Protein AF-A0AA97GIU7-F1 (afdb_monomer_lite)

Secondary structure (DSSP, 8-state):
-------------------PPPPPPHHHHHHHHHHHHHHHHHHHHHTTTSS-HHHHHHHHHHHHHHHHHHHTT-SSTT-HHHHHHHHHHHHHHHTT-SHHHHHHHHTT--HHHHHHHHHHHHHHHHHHHHHHHHHTT--

Radius of gyration: 23.91 Å; chains: 1; bounding box: 81×46×62 Å

Structure (mmCIF, N/CA/C/O backbone):
data_AF-A0AA97GIU7-F1
#
_entry.id   AF-A0AA97GIU7-F1
#
loop_
_atom_site.group_PDB
_atom_site.id
_atom_site.type_symbol
_atom_site.label_atom_id
_atom_site.label_alt_id
_atom_site.label_comp_id
_atom_site.label_asym_id
_atom_site.label_entity_id
_atom_site.label_seq_id
_atom_site.pdbx_PDB_ins_code
_atom_site.Cartn_x
_atom_site.Cartn_y
_atom_site.Cartn_z
_atom_site.occupancy
_atom_site.B_iso_or_equiv
_atom_site.auth_seq_id
_atom_site.auth_comp_id
_atom_site.auth_asym_id
_atom_site.auth_atom_id
_atom_site.pdbx_PDB_model_num
ATOM 1 N N . MET A 1 1 ? 57.948 -32.358 -45.418 1.00 40.97 1 MET A N 1
ATOM 2 C CA . MET A 1 1 ? 58.017 -31.468 -44.237 1.00 40.97 1 MET A CA 1
ATOM 3 C C . MET A 1 1 ? 56.728 -30.664 -44.191 1.00 40.97 1 MET A C 1
ATOM 5 O O . MET A 1 1 ? 56.307 -30.171 -45.226 1.00 40.97 1 MET A O 1
ATOM 9 N N . LYS A 1 2 ? 56.047 -30.687 -43.041 1.00 38.88 2 LYS A N 1
ATOM 10 C CA . LYS A 1 2 ? 54.696 -30.154 -42.805 1.00 38.88 2 LYS A CA 1
ATOM 11 C C . LYS A 1 2 ? 54.783 -28.647 -42.523 1.00 38.88 2 LYS A C 1
ATOM 13 O O . LYS A 1 2 ? 55.533 -28.279 -41.627 1.00 38.88 2 LYS A O 1
ATOM 18 N N . SER A 1 3 ? 53.998 -27.820 -43.213 1.00 39.72 3 SER A N 1
ATOM 19 C CA . SER A 1 3 ? 53.719 -26.442 -42.784 1.00 39.72 3 SER A CA 1
ATOM 20 C C . SER A 1 3 ? 52.265 -26.355 -42.344 1.00 39.72 3 SER A C 1
ATOM 22 O O . SER A 1 3 ? 51.350 -26.423 -43.161 1.00 39.72 3 SER A O 1
ATOM 24 N N . SER A 1 4 ? 52.075 -26.267 -41.032 1.00 44.09 4 SER A N 1
ATOM 25 C CA . SER A 1 4 ? 50.784 -26.075 -40.381 1.00 44.09 4 SER A CA 1
ATOM 26 C C . SER A 1 4 ? 50.347 -24.617 -40.527 1.00 44.09 4 SER A C 1
ATOM 28 O O . SER A 1 4 ? 51.062 -23.711 -40.107 1.00 44.09 4 SER A O 1
ATOM 30 N N . ILE A 1 5 ? 49.168 -24.394 -41.106 1.00 49.84 5 ILE A N 1
ATOM 31 C CA . ILE A 1 5 ? 48.494 -23.093 -41.131 1.00 49.84 5 ILE A CA 1
ATOM 32 C C . ILE A 1 5 ? 47.765 -22.938 -39.791 1.00 49.84 5 ILE A C 1
ATOM 34 O O . ILE A 1 5 ? 46.848 -23.700 -39.487 1.00 49.84 5 ILE A O 1
ATOM 38 N N . ALA A 1 6 ? 48.203 -21.983 -38.972 1.00 45.88 6 ALA A N 1
ATOM 39 C CA . ALA A 1 6 ? 47.540 -21.622 -37.725 1.00 45.88 6 ALA A CA 1
ATOM 40 C C . ALA A 1 6 ? 46.266 -20.816 -38.026 1.00 45.88 6 ALA A C 1
ATOM 42 O O . ALA A 1 6 ? 46.330 -19.704 -38.546 1.00 45.88 6 ALA A O 1
ATOM 43 N N . ILE A 1 7 ? 45.107 -21.386 -37.695 1.00 48.06 7 ILE A N 1
ATOM 44 C CA . ILE A 1 7 ? 43.816 -20.694 -37.707 1.00 48.06 7 ILE A CA 1
ATOM 45 C C . ILE A 1 7 ? 43.687 -19.954 -36.372 1.00 48.06 7 ILE A C 1
ATOM 47 O O . ILE A 1 7 ? 43.531 -20.581 -35.326 1.00 48.06 7 ILE A O 1
ATOM 51 N N . PHE A 1 8 ? 43.748 -18.623 -36.400 1.00 47.19 8 PHE A N 1
ATOM 52 C CA . PHE A 1 8 ? 43.342 -17.793 -35.268 1.00 47.19 8 PHE A CA 1
ATOM 53 C C . PHE A 1 8 ? 41.812 -17.720 -35.240 1.00 47.19 8 PHE A C 1
ATOM 55 O O . PHE A 1 8 ? 41.201 -16.946 -35.973 1.00 47.19 8 PHE A O 1
ATOM 62 N N . ILE A 1 9 ? 41.187 -18.550 -34.405 1.00 55.78 9 ILE A N 1
ATOM 63 C CA . ILE A 1 9 ? 39.771 -18.402 -34.060 1.00 55.78 9 ILE A CA 1
ATOM 64 C C . ILE A 1 9 ? 39.678 -17.237 -33.073 1.00 55.78 9 ILE A C 1
ATOM 66 O O . ILE A 1 9 ? 40.002 -17.378 -31.894 1.00 55.78 9 ILE A O 1
ATOM 70 N N . ALA A 1 10 ? 39.260 -16.070 -33.561 1.00 53.00 10 ALA A N 1
ATOM 71 C CA . ALA A 1 10 ? 38.848 -14.968 -32.706 1.00 53.00 10 ALA A CA 1
ATOM 72 C C . ALA A 1 10 ? 37.525 -15.356 -32.027 1.00 53.00 10 ALA A C 1
ATOM 74 O O . ALA A 1 10 ? 36.455 -15.292 -32.631 1.00 53.00 10 ALA A O 1
ATOM 75 N N . VAL A 1 11 ? 37.605 -15.807 -30.775 1.00 51.06 11 VAL A N 1
ATOM 76 C CA . VAL A 1 11 ? 36.436 -15.990 -29.913 1.00 51.06 11 VAL A CA 1
ATOM 77 C C . VAL A 1 11 ? 35.918 -14.596 -29.566 1.00 51.06 11 VAL A C 1
ATOM 79 O O . VAL A 1 11 ? 36.446 -13.925 -28.684 1.00 51.06 11 VAL A O 1
ATOM 82 N N . LEU A 1 12 ? 34.896 -14.142 -30.293 1.00 51.94 12 LEU A N 1
ATOM 83 C CA . LEU A 1 12 ? 34.042 -13.033 -29.877 1.00 51.94 12 LEU A CA 1
ATOM 84 C C . LEU A 1 12 ? 33.267 -13.496 -28.641 1.00 51.94 12 LEU A C 1
ATOM 86 O O . LEU A 1 12 ? 32.154 -14.009 -28.735 1.00 51.94 12 LEU A O 1
ATOM 90 N N . SER A 1 13 ? 33.879 -13.346 -27.470 1.00 45.88 13 SER A N 1
ATOM 91 C CA . SER A 1 13 ? 33.187 -13.369 -26.189 1.00 45.88 13 SER A CA 1
ATOM 92 C C . SER A 1 13 ? 32.265 -12.151 -26.132 1.00 45.88 13 SER A C 1
ATOM 94 O O . SER A 1 13 ? 32.615 -11.107 -25.583 1.00 45.88 13 SER A O 1
ATOM 96 N N . LEU A 1 14 ? 31.096 -12.285 -26.762 1.00 49.53 14 LEU A N 1
ATOM 97 C CA . LEU A 1 14 ? 29.910 -11.481 -26.502 1.00 49.53 14 LEU A CA 1
ATOM 98 C C . LEU A 1 14 ? 29.541 -11.718 -25.037 1.00 49.53 14 LEU A C 1
ATOM 100 O O . LEU A 1 14 ? 28.777 -12.623 -24.713 1.00 49.53 14 LEU A O 1
ATOM 104 N N . GLY A 1 15 ? 30.148 -10.943 -24.140 1.00 47.50 15 GLY A N 1
ATOM 105 C CA . GLY A 1 15 ? 29.594 -10.756 -22.812 1.00 47.50 15 GLY A CA 1
ATOM 106 C C . GLY A 1 15 ? 28.185 -10.224 -23.012 1.00 47.50 15 GLY A C 1
ATOM 107 O O . GLY A 1 15 ? 28.008 -9.146 -23.577 1.00 47.50 15 GLY A O 1
ATOM 108 N N . SER A 1 16 ? 27.190 -11.022 -22.642 1.00 53.50 16 SER A N 1
ATOM 109 C CA . SER A 1 16 ? 25.800 -10.603 -22.591 1.00 53.50 16 SER A CA 1
ATOM 110 C C . SER A 1 16 ? 25.739 -9.376 -21.685 1.00 53.50 16 SER A C 1
ATOM 112 O O . SER A 1 16 ? 25.800 -9.517 -20.466 1.00 53.50 16 SER A O 1
ATOM 114 N N . ILE A 1 17 ? 25.681 -8.170 -22.255 1.00 57.06 17 ILE A N 1
ATOM 115 C CA . ILE A 1 17 ? 25.233 -7.007 -21.491 1.00 57.06 17 ILE A CA 1
ATOM 116 C C . ILE A 1 17 ? 23.811 -7.385 -21.080 1.00 57.06 17 ILE A C 1
ATOM 118 O O . ILE A 1 17 ? 23.007 -7.665 -21.980 1.00 57.06 17 ILE A O 1
ATOM 122 N N . PRO A 1 18 ? 23.506 -7.521 -19.778 1.00 54.06 18 PRO A N 1
ATOM 123 C CA . PRO A 1 18 ? 22.154 -7.846 -19.376 1.00 54.06 18 PRO A CA 1
ATOM 124 C C . PRO A 1 18 ? 21.253 -6.754 -19.953 1.00 54.06 18 PRO A C 1
ATOM 126 O O . PRO A 1 18 ? 21.515 -5.557 -19.827 1.00 54.06 18 PRO A O 1
ATOM 129 N N . ALA A 1 19 ? 20.279 -7.182 -20.752 1.00 55.56 19 ALA A N 1
ATOM 130 C CA . ALA A 1 19 ? 19.360 -6.268 -21.395 1.00 55.56 19 ALA A CA 1
ATOM 131 C C . ALA A 1 19 ? 18.482 -5.691 -20.290 1.00 55.56 19 ALA A C 1
ATOM 133 O O . ALA A 1 19 ? 17.513 -6.326 -19.875 1.00 55.56 19 ALA A O 1
ATOM 134 N N . GLN A 1 20 ? 18.857 -4.513 -19.795 1.00 64.94 20 GLN A N 1
ATOM 135 C CA . GLN A 1 20 ? 18.034 -3.755 -18.874 1.00 64.94 20 GLN A CA 1
ATOM 136 C C . GLN A 1 20 ? 16.657 -3.596 -19.521 1.00 64.94 20 GLN A C 1
ATOM 138 O O . GLN A 1 20 ? 16.53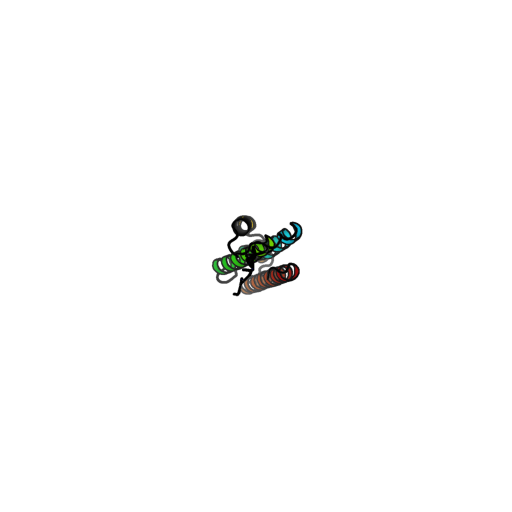6 -3.040 -20.618 1.00 64.94 20 GLN A O 1
ATOM 143 N N . SER A 1 21 ? 15.629 -4.174 -18.899 1.00 75.62 21 SER A N 1
ATOM 144 C CA . SER A 1 21 ? 14.276 -4.124 -19.444 1.00 75.62 21 SER A CA 1
ATOM 145 C C . SER A 1 21 ? 13.864 -2.665 -19.605 1.00 75.62 21 SER A C 1
ATOM 147 O O . SER A 1 21 ? 14.095 -1.855 -18.710 1.00 75.62 21 SER A O 1
ATOM 149 N N . ALA A 1 22 ? 13.269 -2.316 -20.745 1.00 85.38 22 ALA A N 1
ATOM 150 C CA . ALA A 1 22 ? 12.765 -0.965 -20.937 1.00 85.38 22 ALA A CA 1
ATOM 151 C C . ALA A 1 22 ? 11.711 -0.647 -19.855 1.00 85.38 22 ALA A C 1
ATOM 153 O O . ALA A 1 22 ? 10.897 -1.521 -19.542 1.00 85.38 22 ALA A O 1
ATOM 154 N N . PRO A 1 23 ? 11.696 0.577 -19.297 1.00 91.31 23 PRO A N 1
ATOM 155 C CA . PRO A 1 23 ? 10.651 0.985 -18.370 1.00 91.31 23 PRO A CA 1
ATOM 156 C C . PRO A 1 23 ? 9.258 0.820 -18.986 1.00 91.31 23 PRO A C 1
ATOM 158 O O . PRO A 1 23 ? 9.060 1.069 -20.180 1.00 91.31 23 PRO A O 1
ATOM 161 N N . LEU A 1 24 ? 8.281 0.461 -18.156 1.00 94.44 24 LEU A N 1
ATOM 162 C CA . LEU A 1 24 ? 6.875 0.464 -18.540 1.00 94.44 24 LEU A CA 1
ATOM 163 C C . LEU A 1 24 ? 6.395 1.891 -18.876 1.00 94.44 24 LEU A C 1
ATOM 165 O O . LEU A 1 24 ? 6.988 2.880 -18.429 1.00 94.44 24 LEU A O 1
ATOM 169 N N . PRO A 1 25 ? 5.288 2.033 -19.631 1.00 96.19 25 PRO A N 1
ATOM 170 C CA . PRO A 1 25 ? 4.649 3.327 -19.839 1.00 96.19 25 PRO A CA 1
ATOM 171 C C . PRO A 1 25 ? 4.333 4.031 -18.514 1.00 96.19 25 PRO A C 1
ATOM 173 O O . PRO A 1 25 ? 3.981 3.395 -17.518 1.00 96.19 25 PRO A O 1
ATOM 176 N N . LYS A 1 26 ? 4.400 5.368 -18.511 1.00 94.62 26 LYS A N 1
ATOM 177 C CA . LYS A 1 26 ? 4.134 6.186 -17.311 1.00 94.62 26 LYS A CA 1
ATOM 178 C C . LYS A 1 26 ? 2.766 5.904 -16.689 1.00 94.62 26 LYS A C 1
ATOM 180 O O . LYS A 1 26 ? 2.635 5.962 -15.473 1.00 94.62 26 LYS A O 1
ATOM 185 N N . GLU A 1 27 ? 1.770 5.589 -17.511 1.00 96.25 27 GLU A N 1
ATOM 186 C CA . GLU A 1 27 ? 0.423 5.218 -17.067 1.00 96.25 27 GLU A CA 1
ATOM 187 C C . GLU A 1 27 ? 0.441 3.930 -16.236 1.00 96.25 27 GLU A C 1
ATOM 189 O O . GLU A 1 27 ? -0.100 3.915 -15.136 1.00 96.25 27 GLU A O 1
ATOM 194 N N . SER A 1 28 ? 1.139 2.886 -16.697 1.00 97.44 28 SER A N 1
ATOM 195 C CA . SER A 1 28 ? 1.318 1.633 -15.951 1.00 97.44 28 SER A CA 1
ATOM 196 C C . SER A 1 28 ? 2.063 1.848 -14.634 1.00 97.44 28 SER A C 1
ATOM 198 O O . SER A 1 28 ? 1.649 1.332 -13.598 1.00 97.44 28 SER A O 1
ATOM 200 N N . ILE A 1 29 ? 3.130 2.655 -14.649 1.00 96.69 29 ILE A N 1
ATOM 201 C CA . ILE A 1 29 ? 3.868 3.029 -13.431 1.00 96.69 29 ILE A CA 1
ATOM 202 C C . ILE A 1 29 ? 2.943 3.768 -12.451 1.00 96.69 29 ILE A C 1
ATOM 204 O O . ILE A 1 29 ? 2.960 3.495 -11.251 1.00 96.69 29 ILE A O 1
ATOM 208 N N . GLY A 1 30 ? 2.113 4.682 -12.962 1.00 95.81 30 GLY A N 1
ATOM 209 C CA . GLY A 1 30 ? 1.112 5.402 -12.180 1.00 95.81 30 GLY A CA 1
ATOM 210 C C . GLY A 1 30 ? 0.043 4.484 -11.586 1.00 95.81 30 GLY A C 1
ATOM 211 O O . GLY A 1 30 ? -0.316 4.656 -10.424 1.00 95.81 30 GLY A O 1
ATOM 212 N N . GLU A 1 31 ? -0.427 3.483 -12.335 1.00 97.50 31 GLU A N 1
ATOM 213 C CA . GLU A 1 31 ? -1.366 2.474 -11.832 1.00 97.50 31 GLU A CA 1
ATOM 214 C C . GLU A 1 31 ? -0.759 1.659 -10.680 1.00 97.50 31 GLU A C 1
ATOM 216 O O . GLU A 1 31 ? -1.414 1.512 -9.649 1.00 97.50 31 GLU A O 1
ATOM 221 N N . ILE A 1 32 ? 0.489 1.190 -10.820 1.00 97.88 32 ILE A N 1
ATOM 222 C CA . ILE A 1 32 ? 1.213 0.435 -9.778 1.00 97.88 32 ILE A CA 1
ATOM 223 C C . ILE A 1 32 ? 1.402 1.301 -8.527 1.00 97.88 32 ILE A C 1
ATOM 225 O O . ILE A 1 32 ? 1.048 0.896 -7.416 1.00 97.88 32 ILE A O 1
ATOM 229 N N . ALA A 1 33 ? 1.914 2.525 -8.694 1.00 96.56 33 ALA A N 1
ATOM 230 C CA . ALA A 1 33 ? 2.103 3.448 -7.580 1.00 96.56 33 ALA A CA 1
ATOM 231 C C . ALA A 1 33 ? 0.773 3.766 -6.879 1.00 96.56 33 ALA A C 1
ATOM 233 O O . ALA A 1 33 ? 0.705 3.782 -5.651 1.00 96.56 33 ALA A O 1
ATOM 234 N N . GLY A 1 34 ? -0.293 3.989 -7.652 1.00 95.62 34 GLY A N 1
ATOM 235 C CA . GLY A 1 34 ? -1.623 4.292 -7.137 1.00 95.62 34 GLY A CA 1
ATOM 236 C C . GLY A 1 34 ? -2.249 3.130 -6.368 1.00 95.62 34 GLY A C 1
ATOM 237 O O . GLY A 1 34 ? -2.827 3.349 -5.302 1.00 95.62 34 GLY A O 1
ATOM 238 N N . SER A 1 35 ? -2.119 1.891 -6.854 1.00 97.62 35 SER A N 1
ATOM 239 C CA . SER A 1 35 ? -2.702 0.727 -6.181 1.00 97.62 35 SER A CA 1
ATOM 240 C C . SER A 1 35 ? -2.000 0.400 -4.866 1.00 97.62 35 SER A C 1
ATOM 242 O O . SER A 1 35 ? -2.678 0.172 -3.866 1.00 97.62 35 SER A O 1
ATOM 244 N N . HIS A 1 36 ? -0.665 0.448 -4.825 1.00 97.31 36 HIS A N 1
ATOM 245 C CA . HIS A 1 36 ? 0.095 0.290 -3.577 1.00 97.31 36 HIS A CA 1
ATOM 246 C C . HIS A 1 36 ? -0.112 1.474 -2.623 1.00 97.31 36 HIS A C 1
ATOM 248 O O . HIS A 1 36 ? -0.304 1.283 -1.420 1.00 97.31 36 HIS A O 1
ATOM 254 N N . GLY A 1 37 ? -0.178 2.698 -3.155 1.00 95.50 37 GLY A N 1
ATOM 255 C CA . GLY A 1 37 ? -0.525 3.899 -2.395 1.00 95.50 37 GLY A CA 1
ATOM 256 C C . GLY A 1 37 ? -1.890 3.799 -1.708 1.00 95.50 37 GLY A C 1
ATOM 257 O O . GLY A 1 37 ? -2.027 4.199 -0.554 1.00 95.50 37 GLY A O 1
ATOM 258 N N . ALA A 1 38 ? -2.884 3.181 -2.354 1.00 95.06 38 ALA A N 1
ATOM 259 C CA . ALA A 1 38 ? -4.189 2.922 -1.746 1.00 95.06 38 ALA A CA 1
ATOM 260 C C . ALA A 1 38 ? -4.113 1.951 -0.552 1.00 95.06 38 ALA A C 1
ATOM 262 O O . ALA A 1 38 ? -4.857 2.112 0.418 1.00 95.06 38 ALA A O 1
ATOM 263 N N . VAL A 1 39 ? -3.200 0.974 -0.579 1.00 96.88 39 VAL A N 1
ATOM 264 C CA . VAL A 1 39 ? -2.950 0.089 0.571 1.00 96.88 39 VAL A CA 1
ATOM 265 C C . VAL A 1 39 ? -2.331 0.874 1.729 1.00 96.88 39 VAL A C 1
ATOM 267 O O . VAL A 1 39 ? -2.804 0.771 2.862 1.00 96.88 39 VAL A O 1
ATOM 270 N N . LEU A 1 40 ? -1.311 1.694 1.454 1.00 95.88 40 LEU A N 1
ATOM 271 C CA . LEU A 1 40 ? -0.679 2.550 2.465 1.00 95.88 40 LEU A CA 1
ATOM 272 C C . LEU A 1 40 ? -1.687 3.528 3.083 1.00 95.88 40 LEU A C 1
ATOM 274 O O . LEU A 1 40 ? -1.738 3.669 4.305 1.00 95.88 40 LEU A O 1
ATOM 278 N N . ALA A 1 41 ? -2.541 4.139 2.259 1.00 93.94 41 ALA A N 1
ATOM 279 C CA . ALA A 1 41 ? -3.609 5.019 2.717 1.00 93.94 41 ALA A CA 1
ATOM 280 C C . ALA A 1 41 ? -4.623 4.280 3.604 1.00 93.94 41 ALA A C 1
ATOM 282 O O . ALA A 1 41 ? -4.987 4.788 4.664 1.00 93.94 41 ALA A O 1
ATOM 283 N N . ALA A 1 42 ? -5.037 3.066 3.224 1.00 94.25 42 ALA A N 1
ATOM 284 C CA . ALA A 1 42 ? -5.927 2.242 4.040 1.00 94.25 42 ALA A CA 1
ATOM 285 C C . ALA A 1 42 ? -5.312 1.932 5.414 1.00 94.25 42 ALA A C 1
ATOM 287 O O . ALA A 1 42 ? -5.968 2.120 6.436 1.00 94.25 42 ALA A O 1
ATOM 288 N N . ILE A 1 43 ? -4.034 1.538 5.460 1.00 94.56 43 ILE A N 1
ATOM 289 C CA . ILE A 1 43 ? -3.303 1.296 6.715 1.00 94.56 43 ILE A CA 1
ATOM 290 C C . ILE A 1 43 ? -3.251 2.569 7.569 1.00 94.56 43 ILE A C 1
ATOM 292 O O . ILE A 1 43 ? -3.540 2.516 8.766 1.00 94.56 43 ILE A O 1
ATOM 296 N N . ALA A 1 44 ? -2.926 3.714 6.968 1.00 92.44 44 ALA A N 1
ATOM 297 C CA . ALA A 1 44 ? -2.817 4.986 7.676 1.00 92.44 44 ALA A CA 1
ATOM 298 C C . ALA A 1 44 ? -4.170 5.439 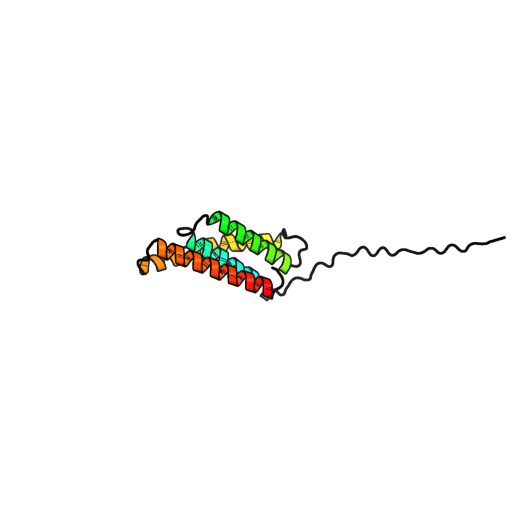8.258 1.00 92.44 44 ALA A C 1
ATOM 300 O O . ALA A 1 44 ? -4.244 5.852 9.418 1.00 92.44 44 ALA A O 1
ATOM 301 N N . GLN A 1 45 ? -5.262 5.294 7.499 1.00 91.88 45 GLN A N 1
ATOM 302 C CA . GLN A 1 45 ? -6.622 5.585 7.970 1.00 91.88 45 GLN A CA 1
ATOM 303 C C . GLN A 1 45 ? -7.080 4.633 9.082 1.00 91.88 45 GLN A C 1
ATOM 305 O O . GLN A 1 45 ? -7.807 5.043 9.987 1.00 91.88 45 GLN A O 1
ATOM 310 N N . CYS A 1 46 ? -6.624 3.383 9.044 1.00 93.12 46 CYS A N 1
ATOM 311 C CA . CYS A 1 46 ? -7.017 2.331 9.974 1.00 93.12 46 CYS A CA 1
ATOM 312 C C . CYS A 1 46 ? -6.073 2.132 11.163 1.00 93.12 46 CYS A C 1
ATOM 314 O O . CYS A 1 46 ? -6.309 1.243 11.980 1.00 93.12 46 CYS A O 1
ATOM 316 N N . ARG A 1 47 ? -5.035 2.965 11.316 1.00 91.75 47 ARG A N 1
ATOM 317 C CA . ARG A 1 47 ? -3.962 2.772 12.309 1.00 91.75 47 ARG A CA 1
ATOM 318 C C . ARG A 1 47 ? -4.428 2.612 13.759 1.00 91.75 47 ARG A C 1
ATOM 320 O O . ARG A 1 47 ? -3.740 1.972 14.542 1.00 91.75 47 ARG A O 1
ATOM 327 N N . ALA A 1 48 ? -5.577 3.187 14.116 1.00 90.38 48 ALA A N 1
ATOM 328 C CA . ALA A 1 48 ? -6.147 3.100 15.462 1.00 90.38 48 ALA A CA 1
ATOM 329 C C . ALA A 1 48 ? -6.926 1.796 15.725 1.00 90.38 48 ALA A C 1
ATOM 331 O O . ALA A 1 48 ? -7.325 1.549 16.860 1.00 90.38 48 ALA A O 1
ATOM 332 N N . TYR A 1 49 ? -7.181 0.992 14.689 1.00 92.00 49 TYR A N 1
ATOM 333 C CA . TYR A 1 49 ? -8.109 -0.143 14.735 1.00 92.00 49 TYR A CA 1
ATOM 334 C C . TYR A 1 49 ? -7.483 -1.473 14.314 1.00 92.00 49 TYR A C 1
ATOM 336 O O . TYR A 1 49 ? -8.141 -2.502 14.438 1.00 92.00 49 TYR A O 1
ATOM 344 N N . ILE A 1 50 ? -6.244 -1.460 13.821 1.00 92.62 50 ILE A N 1
ATOM 345 C CA . ILE A 1 50 ? -5.549 -2.643 13.305 1.00 92.62 50 ILE A CA 1
ATOM 346 C C . ILE A 1 50 ? -4.320 -2.974 14.138 1.00 92.62 50 ILE A C 1
ATOM 348 O O . ILE A 1 50 ? -3.709 -2.106 14.765 1.00 92.62 50 ILE A O 1
ATOM 352 N N . GLU A 1 51 ? -3.907 -4.232 14.076 1.00 92.81 51 GLU A N 1
ATOM 353 C CA . GLU A 1 51 ? -2.673 -4.671 14.707 1.00 92.81 51 GLU A CA 1
ATOM 354 C C . GLU A 1 51 ? -1.442 -4.252 13.896 1.00 92.81 51 GLU A C 1
ATOM 356 O O . GLU A 1 51 ? -1.395 -4.347 12.666 1.00 92.81 51 GLU A O 1
ATOM 361 N N . SER A 1 52 ? -0.414 -3.808 14.622 1.00 92.75 52 SER A N 1
ATOM 362 C CA . SER A 1 52 ? 0.930 -3.530 14.105 1.00 92.75 52 SER A CA 1
ATOM 363 C C . SER A 1 52 ? 0.988 -2.643 12.839 1.00 92.75 52 SER A C 1
ATOM 365 O O . SER A 1 52 ? 1.726 -2.972 11.899 1.00 92.75 52 SER A O 1
ATOM 367 N N . PRO A 1 53 ? 0.288 -1.487 12.799 1.00 91.25 53 PRO A N 1
ATOM 368 C CA . PRO A 1 53 ? 0.152 -0.647 11.602 1.00 91.25 53 PRO A CA 1
ATOM 369 C C . PRO A 1 53 ? 1.497 -0.221 11.001 1.00 91.25 53 PRO A C 1
ATOM 371 O O . PRO A 1 53 ? 1.668 -0.260 9.786 1.00 91.25 53 PRO A O 1
ATOM 374 N N . SER A 1 54 ? 2.489 0.108 11.840 1.00 92.00 54 SER A N 1
ATOM 375 C CA . SER A 1 54 ? 3.829 0.497 11.372 1.00 92.00 54 SER A CA 1
ATOM 376 C C . SER A 1 54 ? 4.536 -0.636 10.620 1.00 92.00 54 SER A C 1
ATOM 378 O O . SER A 1 54 ? 5.135 -0.407 9.571 1.00 92.00 54 SER A O 1
ATOM 380 N N . SER A 1 55 ? 4.452 -1.870 11.130 1.00 95.44 55 SER A N 1
ATOM 381 C CA . SER A 1 55 ? 5.086 -3.027 10.487 1.00 95.44 55 SER A CA 1
ATOM 382 C C . SER A 1 55 ? 4.423 -3.366 9.150 1.00 95.44 55 SER A C 1
ATOM 384 O O . SER A 1 55 ? 5.123 -3.574 8.162 1.00 95.44 55 SER A O 1
ATOM 386 N N . ARG A 1 56 ? 3.085 -3.314 9.098 1.00 94.56 56 ARG A N 1
ATOM 387 C CA . ARG A 1 56 ? 2.304 -3.537 7.876 1.00 94.56 56 ARG A CA 1
ATOM 388 C C . ARG A 1 56 ? 2.608 -2.466 6.836 1.00 94.56 56 ARG A C 1
ATOM 390 O O . ARG A 1 56 ? 2.901 -2.800 5.696 1.00 94.56 56 ARG A O 1
ATOM 397 N N . GLY A 1 57 ? 2.628 -1.193 7.236 1.00 94.44 57 GLY A N 1
ATOM 398 C CA . GLY A 1 57 ? 2.973 -0.084 6.343 1.00 94.44 57 GLY A CA 1
ATOM 399 C C . GLY A 1 57 ? 4.380 -0.214 5.754 1.00 94.44 57 GLY A C 1
ATOM 400 O O . GLY A 1 57 ? 4.562 -0.011 4.558 1.00 94.44 57 GLY A O 1
ATOM 401 N N . LYS A 1 58 ? 5.370 -0.624 6.562 1.00 95.44 58 LYS A N 1
ATOM 402 C CA . LYS A 1 58 ? 6.737 -0.890 6.078 1.00 95.44 58 LYS A CA 1
ATOM 403 C C . LYS A 1 58 ? 6.792 -2.039 5.078 1.00 95.44 58 LYS A C 1
ATOM 405 O O . LYS A 1 58 ? 7.534 -1.948 4.108 1.00 95.44 58 LYS A O 1
ATOM 410 N N . GLU A 1 59 ? 6.042 -3.113 5.307 1.00 96.12 59 GLU A N 1
ATOM 411 C CA . GLU A 1 59 ? 6.026 -4.240 4.374 1.00 96.12 59 GLU A CA 1
ATOM 412 C C . GLU A 1 59 ? 5.408 -3.856 3.028 1.00 96.12 59 GLU A C 1
ATOM 414 O O . GLU A 1 59 ? 6.003 -4.115 1.986 1.00 96.12 59 GLU A O 1
ATOM 419 N N . ILE A 1 60 ? 4.279 -3.149 3.044 1.00 96.06 60 ILE A N 1
ATOM 420 C CA . ILE A 1 60 ? 3.646 -2.651 1.818 1.00 96.06 60 ILE A CA 1
ATOM 421 C C . ILE A 1 60 ? 4.552 -1.663 1.080 1.00 96.06 60 ILE A C 1
ATOM 423 O O . ILE A 1 60 ? 4.664 -1.736 -0.137 1.00 96.06 60 ILE A O 1
ATOM 427 N N . ALA A 1 61 ? 5.263 -0.785 1.789 1.00 96.25 61 ALA A N 1
ATOM 428 C CA . ALA A 1 61 ? 6.222 0.117 1.156 1.00 96.25 61 ALA A CA 1
ATOM 429 C C . ALA A 1 61 ? 7.358 -0.641 0.450 1.00 96.25 61 ALA A C 1
ATOM 431 O O . ALA A 1 61 ? 7.716 -0.306 -0.674 1.00 96.25 61 ALA A O 1
ATOM 432 N N . ARG A 1 62 ? 7.875 -1.722 1.050 1.00 96.50 62 ARG A N 1
ATOM 433 C CA . ARG A 1 62 ? 8.858 -2.587 0.373 1.00 96.50 62 ARG A CA 1
ATOM 434 C C . ARG A 1 62 ? 8.271 -3.273 -0.857 1.00 96.50 62 ARG A C 1
ATOM 436 O O . ARG A 1 62 ? 8.964 -3.411 -1.857 1.00 96.50 62 ARG A O 1
ATOM 443 N N . GLN A 1 63 ? 7.017 -3.719 -0.794 1.00 96.31 63 GLN A N 1
ATOM 444 C CA . GLN A 1 63 ? 6.332 -4.316 -1.946 1.00 96.31 63 GLN A CA 1
ATOM 445 C C . GLN A 1 63 ? 6.161 -3.301 -3.080 1.00 96.31 63 GLN A C 1
ATOM 447 O O . GLN A 1 63 ? 6.520 -3.604 -4.215 1.00 96.31 63 GLN A O 1
ATOM 452 N N . MET A 1 64 ? 5.726 -2.083 -2.752 1.00 97.06 64 MET A N 1
ATOM 453 C CA . MET A 1 64 ? 5.629 -0.963 -3.685 1.00 97.06 64 MET A CA 1
ATOM 454 C C . MET A 1 64 ? 6.973 -0.664 -4.349 1.00 97.06 64 MET A C 1
ATOM 456 O O . MET A 1 64 ? 7.045 -0.578 -5.572 1.00 97.06 64 MET A O 1
ATOM 460 N N . GLN A 1 65 ? 8.045 -0.552 -3.561 1.00 97.12 65 GLN A N 1
ATOM 461 C CA . GLN A 1 65 ? 9.386 -0.299 -4.079 1.00 97.12 65 GLN A CA 1
ATOM 462 C C . GLN A 1 65 ? 9.826 -1.397 -5.050 1.00 97.12 65 GLN A C 1
ATOM 464 O O . GLN A 1 65 ? 10.273 -1.082 -6.146 1.00 97.12 65 GLN A O 1
ATOM 469 N N . ARG A 1 66 ? 9.651 -2.678 -4.698 1.00 96.38 66 ARG A N 1
ATOM 470 C CA . ARG A 1 66 ? 9.984 -3.806 -5.586 1.00 96.38 66 ARG A CA 1
ATOM 471 C C . ARG A 1 66 ? 9.211 -3.751 -6.904 1.00 96.38 66 ARG A C 1
ATOM 473 O O . ARG A 1 66 ? 9.806 -3.883 -7.973 1.00 96.38 66 ARG A O 1
ATOM 480 N N . ALA A 1 67 ? 7.901 -3.520 -6.836 1.00 96.25 67 ALA A N 1
ATOM 481 C CA . ALA A 1 67 ? 7.053 -3.416 -8.021 1.00 96.25 67 ALA A CA 1
ATOM 482 C C . ALA A 1 67 ? 7.472 -2.235 -8.914 1.00 96.25 67 ALA A C 1
ATOM 484 O O . ALA A 1 67 ? 7.574 -2.380 -10.133 1.00 96.25 67 ALA A O 1
ATOM 485 N N . LEU A 1 68 ? 7.786 -1.082 -8.314 1.00 96.94 68 LEU A N 1
ATOM 486 C CA . LEU A 1 68 ? 8.267 0.096 -9.034 1.00 96.94 68 LEU A CA 1
ATOM 487 C C . LEU A 1 68 ? 9.662 -0.103 -9.629 1.00 96.94 68 LEU A C 1
ATOM 489 O O . LEU A 1 68 ? 9.878 0.309 -10.764 1.00 96.94 68 LEU A O 1
ATOM 493 N N . SER A 1 69 ? 10.584 -0.765 -8.927 1.00 96.31 69 SER A N 1
ATOM 494 C CA . SER A 1 69 ? 11.914 -1.105 -9.449 1.00 96.31 69 SER A CA 1
ATOM 495 C C . SER A 1 69 ? 11.796 -1.936 -10.728 1.00 96.31 69 SER A C 1
ATOM 497 O O . SER A 1 69 ? 12.356 -1.559 -11.759 1.00 96.31 69 SER A O 1
ATOM 499 N N . LYS A 1 70 ? 10.968 -2.991 -10.715 1.00 94.81 70 LYS A N 1
ATOM 500 C CA . LYS A 1 70 ? 10.668 -3.793 -11.913 1.00 94.81 70 LYS A CA 1
ATOM 501 C C . LYS A 1 70 ? 10.007 -2.956 -13.014 1.00 94.81 70 LYS A C 1
ATOM 503 O O . LYS A 1 70 ? 10.428 -3.013 -14.165 1.00 94.81 70 LYS A O 1
ATOM 508 N N . ALA A 1 71 ? 9.013 -2.132 -12.671 1.00 95.19 71 ALA A N 1
ATOM 509 C CA . ALA A 1 71 ? 8.315 -1.272 -13.633 1.00 95.19 71 ALA A CA 1
ATOM 510 C C . ALA A 1 71 ? 9.236 -0.234 -14.295 1.00 95.19 71 ALA A C 1
ATOM 512 O O . ALA A 1 71 ? 9.035 0.140 -15.448 1.00 95.19 71 ALA A O 1
ATOM 513 N N . LEU A 1 72 ? 10.253 0.233 -13.572 1.00 94.75 72 LEU A N 1
ATOM 514 C CA . LEU A 1 72 ? 11.265 1.177 -14.043 1.00 94.75 72 LEU A CA 1
ATOM 515 C C . LEU A 1 72 ? 12.430 0.500 -14.774 1.00 94.75 72 LEU A C 1
ATOM 517 O O . LEU A 1 72 ? 13.376 1.187 -15.176 1.00 94.75 72 LEU A O 1
ATOM 521 N N . GLY A 1 73 ? 12.361 -0.822 -14.940 1.00 90.81 73 GLY A N 1
ATOM 522 C CA . GLY A 1 73 ? 13.355 -1.609 -15.646 1.00 90.81 73 GLY A CA 1
ATOM 523 C C . GLY A 1 73 ? 14.650 -1.837 -14.871 1.00 90.81 73 GLY A C 1
ATOM 524 O O . GLY A 1 73 ? 15.691 -2.067 -15.479 1.00 90.81 73 GLY A O 1
ATOM 525 N N . ALA A 1 74 ? 14.629 -1.714 -13.545 1.00 88.06 74 ALA A N 1
ATOM 526 C CA . ALA A 1 74 ? 15.801 -1.959 -12.720 1.00 88.06 74 ALA A CA 1
ATOM 527 C C . ALA A 1 74 ? 16.078 -3.463 -12.577 1.00 88.06 74 ALA A C 1
ATOM 529 O O . ALA A 1 74 ? 15.160 -4.265 -12.425 1.00 88.06 74 ALA A O 1
ATOM 530 N N . GLU A 1 75 ? 17.358 -3.840 -12.572 1.00 78.06 75 GLU A N 1
ATOM 531 C CA . GLU A 1 75 ? 17.779 -5.222 -12.293 1.00 78.06 75 GLU A CA 1
ATOM 532 C C . GLU A 1 75 ? 17.723 -5.566 -10.802 1.00 78.06 75 GLU A C 1
ATOM 534 O O . GLU A 1 75 ? 17.689 -6.737 -10.428 1.00 78.06 75 GLU A O 1
ATOM 539 N N . GLN A 1 76 ? 17.743 -4.543 -9.946 1.00 80.88 76 GLN A N 1
ATOM 540 C CA . GLN A 1 76 ? 17.729 -4.681 -8.499 1.00 80.88 76 GLN A CA 1
ATOM 541 C C . GLN A 1 76 ? 16.480 -4.035 -7.917 1.00 80.88 76 GLN A C 1
ATOM 543 O O . GLN A 1 76 ? 16.052 -2.962 -8.340 1.00 80.88 76 GLN A O 1
ATOM 548 N N . ASP A 1 77 ? 15.964 -4.659 -6.865 1.00 78.75 77 ASP A N 1
ATOM 549 C CA . ASP A 1 77 ? 14.818 -4.168 -6.104 1.00 78.75 77 ASP A CA 1
ATOM 550 C C . ASP A 1 77 ? 15.083 -2.814 -5.413 1.00 78.75 77 ASP A C 1
ATOM 552 O O . ASP A 1 77 ? 14.136 -2.120 -5.047 1.00 78.75 77 ASP A O 1
ATOM 556 N N . SER A 1 78 ? 16.350 -2.412 -5.263 1.00 78.00 78 SER A N 1
ATOM 557 C CA . SER A 1 78 ? 16.803 -1.192 -4.583 1.00 78.00 78 SER A CA 1
ATOM 558 C C . SER A 1 78 ? 17.025 0.015 -5.513 1.00 78.00 78 SER A C 1
ATOM 560 O O . SER A 1 78 ? 17.958 0.784 -5.293 1.00 78.00 78 SER A O 1
ATOM 562 N N . ASP A 1 79 ? 16.208 0.197 -6.556 1.00 89.38 79 ASP A N 1
ATOM 563 C CA . ASP A 1 79 ? 16.301 1.372 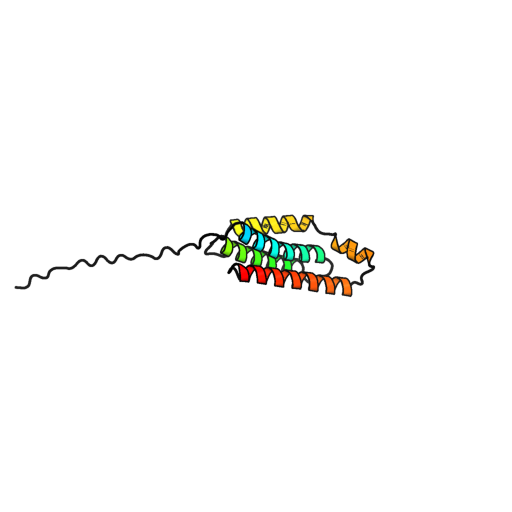-7.439 1.00 89.38 79 ASP A CA 1
ATOM 564 C C . ASP A 1 79 ? 15.983 2.670 -6.669 1.00 89.38 79 ASP A C 1
ATOM 566 O O . ASP A 1 79 ? 14.945 2.788 -6.012 1.00 89.38 79 ASP A O 1
ATOM 570 N N . GLU A 1 80 ? 16.872 3.665 -6.749 1.00 92.56 80 GLU A N 1
ATOM 571 C CA . GLU A 1 80 ? 16.732 4.936 -6.021 1.00 92.56 80 GLU A CA 1
ATOM 572 C C . GLU A 1 80 ? 15.491 5.733 -6.445 1.00 92.56 80 GLU A C 1
ATOM 574 O O . GLU A 1 80 ? 14.888 6.430 -5.629 1.00 92.56 80 GLU A O 1
ATOM 579 N N . ARG A 1 81 ? 15.059 5.616 -7.707 1.00 93.12 81 ARG A N 1
ATOM 580 C CA . ARG A 1 81 ? 13.845 6.285 -8.195 1.00 93.12 81 ARG A CA 1
ATOM 581 C C . ARG A 1 81 ? 12.610 5.605 -7.612 1.00 93.12 81 ARG A C 1
ATOM 583 O O . ARG A 1 81 ? 11.693 6.296 -7.172 1.00 93.12 81 ARG A O 1
ATOM 590 N N . ALA A 1 82 ? 12.601 4.271 -7.562 1.00 95.06 82 ALA A N 1
ATOM 591 C CA . ALA A 1 82 ? 11.537 3.506 -6.914 1.00 95.06 82 ALA A CA 1
ATOM 592 C C . ALA A 1 82 ? 11.448 3.817 -5.410 1.00 95.06 82 ALA A C 1
ATOM 594 O O . ALA A 1 82 ? 10.346 3.995 -4.883 1.00 95.06 82 ALA A O 1
ATOM 595 N N . GLN A 1 83 ? 12.597 3.948 -4.736 1.00 95.56 83 GLN A N 1
ATOM 596 C CA . GLN A 1 83 ? 12.675 4.392 -3.343 1.00 95.56 83 GLN A CA 1
ATOM 597 C C . GLN A 1 83 ? 12.075 5.794 -3.181 1.00 95.56 83 GLN A C 1
ATOM 599 O O . GLN A 1 83 ? 11.149 5.965 -2.395 1.00 95.56 83 GLN A O 1
ATOM 604 N N . ALA A 1 84 ? 12.515 6.773 -3.979 1.00 95.38 84 ALA A N 1
ATOM 605 C CA . ALA A 1 84 ? 12.023 8.149 -3.897 1.00 95.38 84 ALA A CA 1
ATOM 606 C C . ALA A 1 84 ? 10.505 8.254 -4.133 1.00 95.38 84 ALA A C 1
ATOM 608 O O . ALA A 1 84 ? 9.813 9.004 -3.446 1.00 95.38 84 ALA A O 1
ATOM 609 N N . MET A 1 85 ? 9.964 7.477 -5.078 1.00 95.44 85 MET A N 1
ATOM 610 C CA . MET A 1 85 ? 8.518 7.402 -5.315 1.00 95.44 85 MET A CA 1
ATOM 611 C C . MET A 1 85 ? 7.763 6.793 -4.127 1.00 95.44 85 MET A C 1
ATOM 613 O O . MET A 1 85 ? 6.676 7.259 -3.782 1.00 95.44 85 MET A O 1
ATOM 617 N N . THR A 1 86 ? 8.333 5.763 -3.504 1.00 95.94 86 THR A N 1
ATOM 618 C CA . THR A 1 86 ? 7.754 5.106 -2.326 1.00 95.94 86 THR A CA 1
ATOM 619 C C . THR A 1 86 ? 7.760 6.043 -1.119 1.00 95.94 86 THR A C 1
ATOM 621 O O . THR A 1 86 ? 6.726 6.201 -0.470 1.00 95.94 86 THR A O 1
ATOM 624 N N . ASP A 1 87 ? 8.874 6.730 -0.865 1.00 95.31 87 ASP A N 1
ATOM 625 C CA . ASP A 1 87 ? 9.014 7.692 0.233 1.00 95.31 87 ASP A CA 1
ATOM 626 C C . ASP A 1 87 ? 8.038 8.864 0.069 1.00 95.31 87 ASP A C 1
ATOM 628 O O . ASP A 1 87 ? 7.323 9.225 1.007 1.00 95.31 87 ASP A O 1
ATOM 632 N N . TYR A 1 88 ? 7.930 9.406 -1.150 1.00 94.31 88 TYR A N 1
ATOM 633 C CA . TYR A 1 88 ? 6.960 10.453 -1.469 1.00 94.31 88 TYR A CA 1
ATOM 634 C C . TYR A 1 88 ? 5.517 10.000 -1.212 1.00 94.31 88 TYR A C 1
ATOM 636 O O . TYR A 1 88 ? 4.707 10.755 -0.664 1.00 94.31 88 TYR A O 1
ATOM 644 N N . MET A 1 89 ? 5.180 8.760 -1.577 1.00 93.81 89 MET A N 1
ATOM 645 C CA . MET A 1 89 ? 3.855 8.201 -1.315 1.00 93.81 89 MET A CA 1
ATOM 646 C C . MET A 1 89 ? 3.591 8.076 0.187 1.00 93.81 89 MET A C 1
ATOM 648 O O . MET A 1 89 ? 2.530 8.497 0.647 1.00 93.81 89 MET A O 1
ATOM 652 N N . GLN A 1 90 ? 4.549 7.557 0.960 1.00 92.38 90 GLN A N 1
ATOM 653 C CA . GLN A 1 90 ? 4.429 7.442 2.416 1.00 92.38 90 GLN A CA 1
ATOM 654 C C . GLN A 1 90 ? 4.223 8.806 3.090 1.00 92.38 90 GLN A C 1
ATOM 656 O O . GLN A 1 90 ? 3.349 8.940 3.946 1.00 92.38 90 GLN A O 1
ATOM 661 N N . GLU A 1 91 ? 4.964 9.834 2.673 1.00 90.94 91 GLU A N 1
ATOM 662 C CA . GLU A 1 91 ? 4.783 11.197 3.185 1.00 90.94 91 GLU A CA 1
ATOM 663 C C . GLU A 1 91 ? 3.401 11.762 2.819 1.00 90.94 91 GLU A C 1
ATOM 665 O O . GLU A 1 91 ? 2.752 12.446 3.614 1.00 90.94 91 GLU A O 1
ATOM 670 N N . THR A 1 92 ? 2.934 11.468 1.605 1.00 88.06 92 THR A N 1
ATOM 671 C CA . THR A 1 92 ? 1.658 11.968 1.090 1.00 88.06 92 THR A CA 1
ATOM 672 C C . THR A 1 92 ? 0.475 11.356 1.837 1.00 88.06 92 THR A C 1
ATOM 674 O O . THR A 1 92 ? -0.420 12.091 2.247 1.00 88.06 92 THR A O 1
ATOM 677 N N . VAL A 1 93 ? 0.457 10.038 2.070 1.00 86.19 93 VAL A N 1
ATOM 678 C CA . VAL A 1 93 ? -0.691 9.368 2.713 1.00 86.19 93 VAL A CA 1
ATOM 679 C C . VAL A 1 93 ? -0.908 9.795 4.165 1.00 86.19 93 VAL A C 1
ATOM 681 O O . VAL A 1 93 ? -2.056 9.892 4.599 1.00 86.19 93 VAL A O 1
ATOM 684 N N . GLU A 1 94 ? 0.154 10.128 4.904 1.00 79.75 94 GLU A N 1
ATOM 685 C CA . GLU A 1 94 ? 0.042 10.615 6.288 1.00 79.75 94 GLU A CA 1
ATOM 686 C C . GLU A 1 94 ? -0.766 11.922 6.378 1.00 79.75 94 GLU A C 1
ATOM 688 O O . GLU A 1 94 ? -1.497 12.141 7.351 1.00 79.75 94 GLU A O 1
ATOM 693 N N . LYS A 1 95 ? -0.721 12.754 5.327 1.00 77.38 95 LYS A N 1
ATOM 694 C CA . LYS A 1 95 ? -1.445 14.036 5.247 1.00 77.38 95 LYS A CA 1
ATOM 695 C C . LYS A 1 95 ? -2.960 13.872 5.079 1.00 77.38 95 LYS A C 1
ATOM 697 O O . LYS A 1 95 ? -3.695 14.814 5.357 1.00 77.38 95 LYS A O 1
ATOM 702 N N . TYR A 1 96 ? -3.439 12.694 4.671 1.00 68.31 96 TYR A N 1
ATOM 703 C CA . TYR A 1 96 ? -4.859 12.425 4.390 1.00 68.31 96 TYR A CA 1
ATOM 704 C C . TYR A 1 96 ? -5.510 11.464 5.398 1.00 68.31 96 TYR A C 1
ATOM 706 O O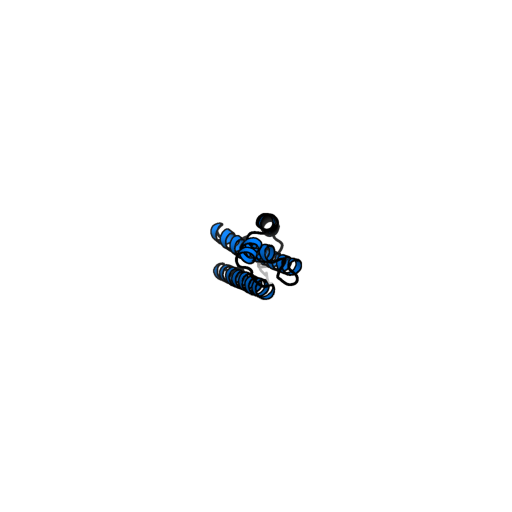 . TYR A 1 96 ? -6.528 10.826 5.116 1.00 68.31 96 TYR A O 1
ATOM 714 N N . THR A 1 97 ? -4.938 11.353 6.598 1.00 71.56 97 THR A N 1
ATOM 715 C CA . THR A 1 97 ? -5.491 10.520 7.674 1.00 71.56 97 THR A CA 1
ATOM 716 C C . THR A 1 97 ? -6.660 11.213 8.393 1.00 71.56 97 THR A C 1
ATOM 718 O O . THR A 1 97 ? -6.688 12.431 8.536 1.00 71.56 97 THR A O 1
ATOM 721 N N . GLY A 1 98 ? -7.653 10.440 8.857 1.00 71.19 98 GLY A N 1
ATOM 722 C CA . GLY A 1 98 ? -8.710 10.924 9.766 1.00 71.19 98 GLY A CA 1
ATOM 723 C C . GLY A 1 98 ? -10.149 10.886 9.239 1.00 71.19 98 GLY A C 1
ATOM 724 O O . GLY A 1 98 ? -11.065 10.780 10.050 1.00 71.19 98 GLY A O 1
ATOM 725 N N . GLN A 1 99 ? -10.374 10.872 7.921 1.00 79.38 99 GLN A N 1
ATOM 726 C CA . GLN A 1 99 ? -11.736 10.845 7.350 1.00 79.38 99 GLN A CA 1
ATOM 727 C C . GLN A 1 99 ? -12.547 9.618 7.798 1.00 79.38 99 GLN A C 1
ATOM 729 O O . GLN A 1 99 ? -13.701 9.742 8.204 1.00 79.38 99 GLN A O 1
ATOM 734 N N . LEU A 1 100 ? -11.917 8.441 7.802 1.00 85.31 100 LEU A N 1
ATOM 735 C CA . LEU A 1 100 ? -12.568 7.189 8.191 1.00 85.31 100 LEU A CA 1
ATOM 736 C C . LEU A 1 100 ? -12.971 7.165 9.675 1.00 85.31 100 LEU A C 1
ATOM 738 O O . LEU A 1 100 ? -13.983 6.568 10.039 1.00 85.31 100 LEU A O 1
ATOM 742 N N . LYS A 1 101 ? -12.214 7.853 10.541 1.00 87.88 101 LYS A N 1
ATOM 743 C CA . LYS A 1 101 ? -12.559 7.975 11.962 1.00 87.88 101 LYS A CA 1
ATOM 744 C C . LYS A 1 101 ? -13.898 8.694 12.125 1.00 87.88 101 LYS A C 1
ATOM 746 O O . LYS A 1 101 ? -14.760 8.191 12.839 1.00 87.88 101 LYS A O 1
ATOM 751 N N . THR A 1 102 ? -14.062 9.833 11.451 1.00 87.88 102 THR A N 1
ATOM 752 C CA . THR A 1 102 ? -15.298 10.624 11.491 1.00 87.88 102 THR A CA 1
ATOM 753 C C . THR A 1 102 ? -16.490 9.793 11.025 1.00 87.88 102 THR A C 1
ATOM 755 O O . THR A 1 102 ? -17.489 9.728 11.730 1.00 87.88 102 THR A O 1
ATOM 758 N N . GLN A 1 103 ? -16.349 9.059 9.918 1.00 89.62 103 GLN A N 1
ATOM 759 C CA . GLN A 1 103 ? -17.413 8.189 9.402 1.00 89.62 103 GLN A CA 1
ATOM 760 C C . GLN A 1 103 ? -17.812 7.086 10.390 1.00 89.62 103 GLN A C 1
ATOM 762 O O . GLN A 1 103 ? -18.993 6.793 10.558 1.00 89.62 103 GLN A O 1
ATOM 767 N N . PHE A 1 104 ? -16.844 6.474 11.079 1.00 93.50 104 PHE A N 1
ATOM 768 C CA . PHE A 1 104 ? -17.149 5.487 12.113 1.00 93.50 104 PHE A CA 1
ATOM 769 C C . PHE A 1 104 ? -17.826 6.094 13.345 1.00 93.50 104 PHE A C 1
ATOM 771 O O . PHE 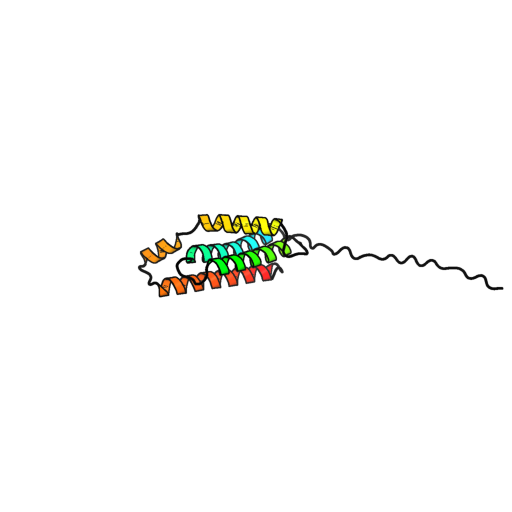A 1 104 ? -18.663 5.435 13.964 1.00 93.50 104 PHE A O 1
ATOM 778 N N . ASP A 1 105 ? -17.457 7.318 13.718 1.00 92.12 105 ASP A N 1
ATOM 779 C CA . ASP A 1 105 ? -18.076 8.030 14.836 1.00 92.12 105 ASP A CA 1
ATOM 780 C C . ASP A 1 105 ? -19.528 8.414 14.516 1.00 92.12 105 ASP A C 1
ATOM 782 O O . ASP A 1 105 ? -20.403 8.197 15.351 1.00 92.12 105 ASP A O 1
ATOM 786 N N . GLU A 1 106 ? -19.799 8.891 13.298 1.00 94.75 106 GLU A N 1
ATOM 787 C CA . GLU A 1 106 ? -21.139 9.280 12.830 1.00 94.75 106 GLU A CA 1
ATOM 788 C C . GLU A 1 106 ? -22.154 8.134 12.892 1.00 94.75 106 GLU A C 1
ATOM 790 O O . GLU A 1 106 ? -23.314 8.352 13.237 1.00 94.75 106 GLU A O 1
ATOM 795 N N . ILE A 1 107 ? -21.722 6.904 12.603 1.00 94.12 107 ILE A N 1
ATOM 796 C CA . ILE A 1 107 ? -22.598 5.723 12.638 1.00 94.12 107 ILE A CA 1
ATOM 797 C C . ILE A 1 107 ? -22.592 5.002 13.993 1.00 94.12 107 ILE A C 1
ATOM 799 O O . ILE A 1 107 ? -23.196 3.937 14.120 1.00 94.12 107 ILE A O 1
ATOM 803 N N . GLY A 1 108 ? -21.876 5.526 14.995 1.00 93.00 108 GLY A N 1
ATOM 804 C CA . GLY A 1 108 ? -21.745 4.877 16.301 1.00 93.00 108 GLY A CA 1
ATOM 805 C C . GLY A 1 108 ? -21.100 3.488 16.229 1.00 93.00 108 GLY A C 1
ATOM 806 O O . GLY A 1 108 ? -21.465 2.598 16.995 1.00 93.00 108 GLY A O 1
ATOM 807 N N . ALA A 1 109 ? -20.158 3.274 15.301 1.00 94.38 109 ALA A N 1
ATOM 808 C CA . ALA A 1 109 ? -19.550 1.965 15.080 1.00 94.38 109 ALA A CA 1
ATOM 809 C C . ALA A 1 109 ? -18.811 1.455 16.326 1.00 94.38 109 ALA A C 1
ATOM 811 O O . ALA A 1 109 ? -17.968 2.164 16.892 1.00 94.38 109 ALA A O 1
ATOM 812 N N . SER A 1 110 ? -19.066 0.197 16.696 1.00 95.69 110 SER A N 1
ATOM 813 C CA . SER A 1 110 ? -18.339 -0.498 17.763 1.00 95.69 110 SER A CA 1
ATOM 814 C C . SER A 1 110 ? -16.868 -0.719 17.394 1.00 95.69 110 SER A C 1
ATOM 816 O O . SER A 1 110 ? -16.496 -0.723 16.220 1.00 95.69 110 SER A O 1
ATOM 818 N N . SER A 1 111 ? -16.012 -0.942 18.393 1.00 93.12 111 SER A N 1
ATOM 819 C CA . SER A 1 111 ? -14.585 -1.226 18.181 1.00 93.12 111 SER A CA 1
ATOM 820 C C . SER A 1 111 ? -14.345 -2.428 17.265 1.00 93.12 111 SER A C 1
ATOM 822 O O . SER A 1 111 ? -13.475 -2.374 16.397 1.00 93.12 111 SER A O 1
ATOM 824 N N . ASP A 1 112 ? -15.136 -3.490 17.423 1.00 95.81 112 ASP A N 1
ATOM 825 C CA . ASP A 1 112 ? -15.010 -4.706 16.618 1.00 95.81 112 ASP A CA 1
ATOM 826 C C . ASP A 1 112 ? -15.424 -4.467 15.168 1.00 95.81 112 ASP A C 1
ATOM 828 O O . ASP A 1 112 ? -14.712 -4.882 14.257 1.00 95.81 112 ASP A O 1
ATOM 832 N N . PHE A 1 113 ? -16.505 -3.713 14.949 1.00 95.94 113 PHE A N 1
ATOM 833 C CA . PHE A 1 113 ? -16.932 -3.330 13.606 1.00 95.94 113 PHE A CA 1
ATOM 834 C C . PHE A 1 113 ? -15.871 -2.478 12.900 1.00 95.94 113 PHE A C 1
ATOM 836 O O . PHE A 1 113 ? -15.549 -2.722 11.738 1.00 95.94 113 PHE A O 1
ATOM 843 N N . ARG A 1 114 ? -15.285 -1.498 13.604 1.00 95.81 114 ARG A N 1
ATOM 844 C CA . ARG A 1 114 ? -14.208 -0.651 13.061 1.00 95.81 114 ARG A CA 1
ATOM 845 C C . ARG A 1 114 ? -12.999 -1.488 12.649 1.00 95.81 114 ARG A C 1
ATOM 847 O O . ARG A 1 114 ? -12.502 -1.318 11.538 1.00 95.81 114 ARG A O 1
ATOM 854 N N . ARG A 1 115 ? -12.562 -2.413 13.513 1.00 95.81 115 ARG A N 1
ATOM 855 C CA . ARG A 1 115 ? -11.462 -3.347 13.226 1.00 95.81 115 ARG A CA 1
ATOM 856 C C . ARG A 1 115 ? -11.773 -4.206 12.004 1.00 95.81 115 ARG A C 1
ATOM 858 O O . ARG A 1 115 ? -10.981 -4.228 11.069 1.00 95.81 115 ARG A O 1
ATOM 865 N N . GLU A 1 116 ? -12.933 -4.860 11.975 1.00 96.69 116 GLU A N 1
ATOM 866 C CA . GLU A 1 116 ? -13.334 -5.737 10.870 1.00 96.69 116 GLU A CA 1
ATOM 867 C C . GLU A 1 116 ? -13.366 -4.992 9.528 1.00 96.69 116 GLU A C 1
ATOM 869 O O . GLU A 1 116 ? -12.806 -5.465 8.538 1.00 96.69 116 GLU A O 1
ATOM 874 N N . LYS A 1 117 ? -13.970 -3.798 9.490 1.00 96.00 117 LYS A N 1
ATOM 875 C CA . LYS A 1 117 ? -14.036 -2.987 8.266 1.00 96.00 117 LYS A CA 1
ATOM 876 C C . LYS A 1 117 ? -12.665 -2.504 7.821 1.00 96.00 117 LYS A C 1
ATOM 878 O O . LYS A 1 117 ? -12.399 -2.472 6.623 1.00 96.00 117 LYS A O 1
ATOM 883 N N . CYS A 1 118 ? -11.789 -2.182 8.765 1.00 95.81 118 CYS A N 1
ATOM 884 C CA . CYS A 1 118 ? -10.412 -1.834 8.464 1.00 95.81 118 CYS A CA 1
ATOM 885 C C . CYS A 1 118 ? -9.615 -3.003 7.881 1.00 95.81 118 CYS A C 1
ATOM 887 O O . CYS A 1 118 ? -8.917 -2.820 6.885 1.00 95.81 118 CYS A O 1
ATOM 889 N N . GLU A 1 119 ? -9.758 -4.208 8.430 1.00 97.19 119 GLU A N 1
ATOM 890 C CA . GLU A 1 119 ? -9.117 -5.393 7.855 1.00 97.19 119 GLU A CA 1
ATOM 891 C C . GLU A 1 119 ? -9.668 -5.719 6.462 1.00 97.19 119 GLU A C 1
ATOM 893 O O . GLU A 1 119 ? -8.893 -5.997 5.548 1.00 97.19 119 GLU A O 1
ATOM 898 N N . GLN A 1 120 ? -10.985 -5.600 6.253 1.00 97.00 120 GLN A N 1
ATOM 899 C CA . GLN A 1 120 ? -11.607 -5.771 4.933 1.00 97.00 120 GLN A CA 1
ATOM 900 C C . GLN A 1 120 ? -11.100 -4.741 3.916 1.00 97.00 120 GLN A C 1
ATOM 902 O O . GLN A 1 120 ? -10.781 -5.106 2.784 1.00 97.00 120 GLN A O 1
ATOM 907 N N . LEU A 1 121 ? -10.997 -3.469 4.312 1.00 95.62 121 LEU A N 1
ATOM 908 C CA . LEU A 1 121 ? -10.486 -2.399 3.458 1.00 95.62 121 LEU A CA 1
ATOM 909 C C . LEU A 1 121 ? -9.036 -2.671 3.044 1.00 95.62 121 LEU A C 1
ATOM 911 O O . LEU A 1 121 ? -8.714 -2.605 1.860 1.00 95.62 121 LEU A O 1
ATOM 915 N N . ILE A 1 122 ? -8.170 -3.015 4.001 1.00 96.56 122 ILE A N 1
ATOM 916 C CA . ILE A 1 122 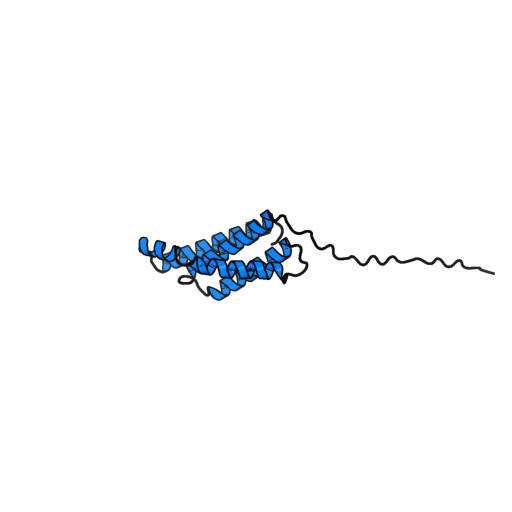? -6.757 -3.289 3.721 1.00 96.56 122 ILE A CA 1
ATOM 917 C C . ILE A 1 122 ? -6.612 -4.534 2.843 1.00 96.56 122 ILE A C 1
ATOM 919 O O . ILE A 1 122 ? -5.901 -4.481 1.842 1.00 96.56 122 ILE A O 1
ATOM 923 N N . ALA A 1 123 ? -7.306 -5.629 3.164 1.00 97.56 123 ALA A N 1
ATOM 924 C CA . ALA A 1 123 ? -7.261 -6.855 2.369 1.00 97.56 123 ALA A CA 1
ATOM 925 C C . ALA A 1 123 ? -7.747 -6.625 0.927 1.00 97.56 123 ALA A C 1
ATOM 927 O O . ALA A 1 123 ? -7.112 -7.085 -0.022 1.00 97.56 123 ALA A O 1
ATOM 928 N N . GLY A 1 124 ? -8.831 -5.864 0.749 1.00 97.94 124 GLY A N 1
ATOM 929 C CA . GLY A 1 124 ? -9.341 -5.493 -0.570 1.00 97.94 124 GLY A CA 1
ATOM 930 C C . GLY A 1 124 ? -8.358 -4.632 -1.369 1.00 97.94 124 GLY A C 1
ATOM 931 O O . GLY A 1 124 ? -8.168 -4.863 -2.565 1.00 97.94 124 GLY A O 1
ATOM 932 N N . SER A 1 125 ? -7.694 -3.674 -0.716 1.00 97.75 125 SER A N 1
ATOM 933 C CA . SER A 1 125 ? -6.649 -2.862 -1.348 1.00 97.75 125 SER A CA 1
ATOM 934 C C . SER A 1 125 ? -5.436 -3.705 -1.751 1.00 97.75 125 SER A C 1
ATOM 936 O O . SER A 1 125 ? -4.938 -3.535 -2.862 1.00 97.75 125 SER A O 1
ATOM 938 N N . ILE A 1 126 ? -4.989 -4.641 -0.901 1.00 98.25 126 ILE A N 1
ATOM 939 C CA . ILE A 1 126 ? -3.873 -5.555 -1.208 1.00 98.25 126 ILE A CA 1
ATOM 940 C C . ILE A 1 126 ? -4.215 -6.407 -2.429 1.00 98.25 126 ILE A C 1
ATOM 942 O O . ILE A 1 126 ? -3.450 -6.437 -3.388 1.00 98.25 126 ILE A O 1
ATOM 946 N N . ALA A 1 127 ? -5.397 -7.030 -2.446 1.00 98.19 127 ALA A N 1
ATOM 947 C CA . ALA A 1 127 ? -5.831 -7.850 -3.574 1.00 98.19 127 ALA A CA 1
ATOM 948 C C . ALA A 1 127 ? -5.853 -7.056 -4.892 1.00 98.19 127 ALA A C 1
ATOM 950 O O . ALA A 1 127 ? -5.479 -7.577 -5.942 1.00 98.19 127 ALA A O 1
ATOM 951 N N . ARG A 1 128 ? -6.251 -5.778 -4.845 1.00 97.69 128 ARG A N 1
ATOM 952 C CA . ARG A 1 128 ? -6.216 -4.891 -6.014 1.00 97.69 128 ARG A CA 1
ATOM 953 C C . ARG A 1 128 ? -4.788 -4.559 -6.446 1.00 97.69 128 ARG A C 1
ATOM 955 O O . ARG A 1 128 ? -4.519 -4.599 -7.642 1.00 97.69 128 ARG A O 1
ATOM 962 N N . ALA A 1 129 ? -3.889 -4.245 -5.512 1.00 98.19 129 ALA A N 1
ATOM 963 C CA . ALA A 1 129 ? -2.481 -4.004 -5.827 1.00 98.19 129 ALA A CA 1
ATOM 964 C C . ALA A 1 129 ? -1.845 -5.232 -6.487 1.00 98.19 129 ALA A C 1
ATOM 966 O O . ALA A 1 129 ? -1.252 -5.112 -7.552 1.00 98.19 129 ALA A O 1
ATOM 967 N N . GLU A 1 130 ? -2.099 -6.428 -5.956 1.00 98.25 130 GLU A N 1
ATOM 968 C CA . GLU A 1 130 ? -1.614 -7.669 -6.560 1.00 98.25 130 GLU A CA 1
ATOM 969 C C . GLU A 1 130 ? -2.166 -7.913 -7.971 1.00 98.25 130 GLU A C 1
ATOM 971 O O . GLU A 1 130 ? -1.447 -8.412 -8.834 1.00 98.25 130 GLU A O 1
ATOM 976 N N . GLN A 1 131 ? -3.434 -7.582 -8.232 1.00 98.44 131 GLN A N 1
ATOM 977 C CA . GLN A 1 131 ? -4.015 -7.694 -9.574 1.00 98.44 131 GLN A CA 1
ATOM 978 C C . GLN A 1 131 ? -3.345 -6.743 -10.571 1.00 98.44 131 GLN A C 1
ATOM 980 O O . GLN A 1 131 ? -3.114 -7.126 -11.718 1.00 98.44 131 GLN A O 1
ATOM 985 N N . ILE A 1 132 ? -3.021 -5.522 -10.140 1.00 98.31 132 ILE A N 1
ATOM 986 C CA . ILE A 1 132 ? -2.292 -4.543 -10.953 1.00 98.31 132 ILE A CA 1
ATOM 987 C C . ILE A 1 132 ? -0.852 -5.009 -11.194 1.00 98.31 132 ILE A C 1
ATOM 989 O O . ILE A 1 132 ? -0.387 -4.964 -12.333 1.00 98.31 132 ILE A O 1
ATOM 993 N N . ASP A 1 133 ? -0.186 -5.548 -10.174 1.00 97.88 133 ASP A N 1
ATOM 994 C CA . ASP A 1 133 ? 1.165 -6.091 -10.312 1.00 97.88 133 ASP A CA 1
ATOM 995 C C . ASP A 1 133 ? 1.204 -7.261 -11.310 1.00 97.88 133 ASP A C 1
ATOM 997 O O . ASP A 1 133 ? 2.097 -7.333 -12.154 1.00 97.88 133 ASP A O 1
ATOM 1001 N N . ILE A 1 134 ? 0.204 -8.154 -11.277 1.00 97.88 134 ILE A N 1
ATOM 1002 C CA . ILE A 1 134 ? 0.058 -9.250 -12.252 1.00 97.88 134 ILE A CA 1
ATOM 1003 C C . ILE A 1 134 ? -0.198 -8.703 -13.658 1.00 97.88 134 ILE A C 1
ATOM 1005 O O . ILE A 1 134 ? 0.448 -9.147 -14.606 1.00 97.88 134 ILE A O 1
ATOM 1009 N N . LYS A 1 135 ? -1.119 -7.738 -13.802 1.00 97.50 135 LYS A N 1
ATOM 1010 C CA . LYS A 1 135 ? -1.467 -7.113 -15.090 1.00 97.50 135 LYS A CA 1
ATOM 1011 C C . LYS A 1 135 ? -0.233 -6.545 -15.796 1.00 97.50 135 LYS A C 1
ATOM 1013 O O . LYS A 1 135 ? -0.133 -6.666 -17.014 1.00 97.50 135 LYS A O 1
ATOM 1018 N N . HIS A 1 136 ? 0.684 -5.940 -15.041 1.00 96.69 136 HIS A N 1
ATOM 1019 C CA . HIS A 1 136 ? 1.884 -5.286 -15.576 1.00 96.69 136 HIS A CA 1
ATOM 1020 C C . HIS A 1 136 ? 3.155 -6.144 -15.503 1.00 96.69 136 HIS A C 1
ATOM 1022 O O . HIS A 1 136 ? 4.221 -5.675 -15.889 1.00 96.69 136 HIS A O 1
ATOM 1028 N N . GLY A 1 137 ? 3.062 -7.394 -15.037 1.00 94.56 137 GLY A N 1
ATOM 1029 C CA . GLY A 1 137 ? 4.199 -8.318 -14.979 1.00 94.56 137 GLY A CA 1
ATOM 1030 C C . GLY A 1 137 ? 5.260 -7.958 -13.934 1.00 94.56 137 GLY A C 1
ATOM 1031 O O . GLY A 1 137 ? 6.428 -8.286 -14.124 1.00 94.56 137 GLY A O 1
ATOM 1032 N N . VAL A 1 138 ? 4.873 -7.285 -12.845 1.00 93.31 138 VAL A N 1
ATOM 1033 C CA . VAL A 1 138 ? 5.784 -6.834 -11.774 1.00 93.31 138 VAL A CA 1
ATOM 1034 C C . VAL A 1 138 ? 5.599 -7.577 -10.444 1.00 93.31 138 VAL A C 1
ATOM 1036 O O . VAL A 1 138 ? 6.283 -7.259 -9.468 1.00 93.31 138 VAL A O 1
ATOM 1039 N N . LYS A 1 139 ? 4.720 -8.589 -10.395 1.00 88.38 139 LYS A N 1
ATOM 1040 C CA . LYS A 1 139 ? 4.578 -9.466 -9.219 1.00 88.38 139 LYS A CA 1
ATOM 1041 C C . LYS A 1 139 ? 5.862 -10.250 -8.936 1.00 88.38 139 LYS A C 1
ATOM 1043 O O . LYS A 1 139 ? 6.602 -10.587 -9.888 1.00 88.38 139 LYS A O 1
#

Sequence (139 aa):
MKSSIAIFIAVLSLGSIPAQSAPLPKESIGEIAGSHGAVLAAIAQCRAYIESPSSRGKEIARQMQRALSKALGAEQDSDERAQAMTDYMQETVEKYTGQLKTQFDEIGASSDFRREKCEQLIAGSIARAEQIDIKHGVK

Foldseek 3Di:
DDDDDDDPDPPPPPPPPPPQDAAAPPVLLVQLLVLLLQLLLLLLQLVVQEPPSVVSNVVSLLLQLQLNCVNNSHPDSPDPVSNVSSVVSNVVSNVVYDPVVVVCVVVVHDSVRSNVVSVVSNVVSVVSSVVSSVVSVRD

pLDDT: mean 86.67, std 16.35, range [38.88, 98.44]